Protein AF-A0A9J5XS51-F1 (afdb_monomer_lite)

Secondary structure (DSSP, 8-state):
-HHHHHHHHHHTTHHHHHHHHHHHHHHHSSSS--HHHHHHHHHSHHHHHHHHHHHHHHHHHHHTT-HHHHHHHHHHHHHHHHHHHHHHHHHHTT-TT--HHHHHHHHHHHHHHHHHHHHTS-HHHHHHHHHHHHHHHHTTTS--S-----HHHHHHHTT-

Structure (mmCIF, N/CA/C/O backbone):
data_AF-A0A9J5XS51-F1
#
_entry.id   AF-A0A9J5XS51-F1
#
loop_
_atom_site.group_PDB
_atom_site.id
_atom_site.type_symbol
_atom_site.label_atom_id
_atom_site.label_alt_id
_atom_site.label_comp_id
_atom_site.label_asym_id
_atom_site.label_entity_id
_atom_site.label_seq_id
_atom_site.pdbx_PDB_ins_code
_atom_site.Cartn_x
_atom_site.Cartn_y
_atom_site.Cartn_z
_atom_site.occupancy
_atom_site.B_iso_or_equiv
_atom_site.auth_seq_id
_atom_site.auth_comp_id
_atom_site.auth_asym_id
_atom_site.auth_atom_id
_atom_site.pdbx_PDB_model_num
ATOM 1 N N . MET A 1 1 ? 11.300 -14.440 -21.364 1.00 30.52 1 MET A N 1
ATOM 2 C CA . MET A 1 1 ? 9.828 -14.614 -21.253 1.00 30.52 1 MET A CA 1
ATOM 3 C C . MET A 1 1 ? 9.313 -14.984 -19.854 1.00 30.52 1 MET A C 1
ATOM 5 O O . MET A 1 1 ? 8.220 -14.554 -19.516 1.00 30.52 1 MET A O 1
ATOM 9 N N . VAL A 1 2 ? 10.057 -15.710 -19.004 1.00 26.05 2 VAL A N 1
ATOM 10 C CA . VAL A 1 2 ? 9.573 -16.143 -17.665 1.00 26.05 2 VAL A CA 1
ATOM 11 C C . VAL A 1 2 ? 9.454 -14.998 -16.635 1.00 26.05 2 VAL A C 1
ATOM 13 O O . VAL A 1 2 ? 8.536 -15.003 -15.818 1.00 26.05 2 VAL A O 1
ATOM 16 N N . LYS A 1 3 ? 10.326 -13.977 -16.692 1.00 28.36 3 LYS A N 1
ATOM 17 C CA . LYS A 1 3 ? 10.270 -12.803 -15.790 1.00 28.36 3 LYS A CA 1
ATOM 18 C C . LYS A 1 3 ? 9.009 -11.949 -15.986 1.00 28.36 3 LYS A C 1
ATOM 20 O O . LYS A 1 3 ? 8.419 -11.518 -15.004 1.00 28.36 3 LYS A O 1
ATOM 25 N N . LEU A 1 4 ? 8.565 -11.779 -17.232 1.00 26.30 4 LEU A N 1
ATOM 26 C CA . LEU A 1 4 ? 7.373 -11.002 -17.579 1.00 26.30 4 LEU A CA 1
ATOM 27 C C . LEU A 1 4 ? 6.084 -11.682 -17.094 1.00 26.30 4 LEU A C 1
ATOM 29 O O . LEU A 1 4 ? 5.284 -11.029 -16.440 1.00 26.30 4 LEU A O 1
ATOM 33 N N . LYS A 1 5 ? 5.919 -13.004 -17.277 1.00 26.64 5 LYS A N 1
ATOM 34 C CA . LYS A 1 5 ? 4.744 -13.742 -16.756 1.00 26.64 5 LYS A CA 1
ATOM 35 C C . LYS A 1 5 ? 4.561 -13.605 -15.234 1.00 26.64 5 LYS A C 1
ATOM 37 O O . LYS A 1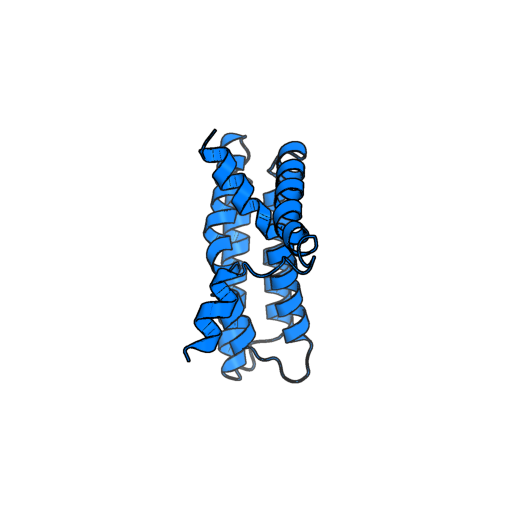 5 ? 3.432 -13.503 -14.765 1.00 26.64 5 LYS A O 1
ATOM 42 N N . LYS A 1 6 ? 5.656 -13.540 -14.462 1.00 30.88 6 LYS A N 1
ATOM 43 C CA . LYS A 1 6 ? 5.608 -13.289 -13.007 1.00 30.88 6 LYS A CA 1
ATOM 44 C C . LYS A 1 6 ? 5.226 -11.851 -12.648 1.00 30.88 6 LYS A C 1
ATOM 46 O O . LYS A 1 6 ? 4.680 -11.655 -11.572 1.00 30.88 6 LYS A O 1
ATOM 51 N N . ILE A 1 7 ? 5.513 -10.871 -13.505 1.00 33.25 7 ILE A N 1
ATOM 52 C CA . ILE A 1 7 ? 5.073 -9.477 -13.333 1.00 33.25 7 ILE A CA 1
ATOM 53 C C . ILE A 1 7 ? 3.584 -9.360 -13.701 1.00 33.25 7 ILE A C 1
ATOM 55 O O . ILE A 1 7 ? 2.820 -8.762 -12.951 1.00 33.25 7 ILE A O 1
ATOM 59 N N . TYR A 1 8 ? 3.141 -10.032 -14.771 1.00 33.28 8 TYR A N 1
ATOM 60 C CA . TYR A 1 8 ? 1.742 -10.030 -15.221 1.00 33.28 8 TYR A CA 1
ATOM 61 C C . TYR A 1 8 ? 0.771 -10.658 -14.208 1.00 33.28 8 TYR A C 1
ATOM 63 O O . TYR A 1 8 ? -0.271 -10.076 -13.931 1.00 33.28 8 TYR A O 1
ATOM 71 N N . CYS A 1 9 ? 1.145 -11.760 -13.546 1.00 33.66 9 CYS A N 1
ATOM 72 C CA . CYS A 1 9 ? 0.347 -12.336 -12.451 1.00 33.66 9 CYS A CA 1
ATOM 73 C C . CYS A 1 9 ? 0.285 -11.434 -11.194 1.00 33.66 9 CYS A C 1
ATOM 75 O O . CYS A 1 9 ? -0.563 -11.633 -10.332 1.00 33.66 9 CYS A O 1
ATOM 77 N N . LYS A 1 10 ? 1.188 -10.449 -11.066 1.00 38.25 10 LYS A N 1
ATOM 78 C CA . LYS A 1 10 ? 1.290 -9.546 -9.904 1.00 38.25 10 LYS A CA 1
ATOM 79 C C . LYS A 1 10 ? 0.592 -8.202 -10.107 1.00 38.25 10 LYS A C 1
ATOM 81 O O . LYS A 1 10 ? 0.203 -7.579 -9.127 1.00 38.25 10 LYS A O 1
ATOM 86 N N . ILE A 1 11 ? 0.419 -7.774 -11.358 1.00 37.94 11 ILE A N 1
ATOM 87 C CA . ILE A 1 11 ? -0.424 -6.623 -11.730 1.00 37.94 11 ILE A CA 1
ATOM 88 C C . ILE A 1 11 ? -1.912 -7.026 -11.726 1.00 37.94 11 ILE A C 1
ATOM 90 O O . ILE A 1 11 ? -2.767 -6.178 -11.486 1.00 37.94 11 ILE A O 1
ATOM 94 N N . SER A 1 12 ? -2.200 -8.337 -11.820 1.00 38.34 12 SER A N 1
ATOM 95 C CA . SER A 1 12 ? -3.522 -8.969 -11.649 1.00 38.34 12 SER A CA 1
ATOM 96 C C . SER A 1 12 ? -4.250 -8.667 -10.330 1.00 38.34 12 SER A C 1
ATOM 98 O O . SER A 1 12 ? -5.338 -9.173 -10.098 1.00 38.34 12 SER A O 1
ATOM 100 N N . GLN A 1 13 ? -3.656 -7.884 -9.434 1.00 47.47 13 GLN A N 1
ATOM 101 C CA . GLN A 1 13 ? -4.224 -7.537 -8.138 1.00 47.47 13 GLN A CA 1
ATOM 102 C C . GLN A 1 13 ? -4.745 -6.103 -8.062 1.00 47.47 13 GLN A C 1
ATOM 104 O O . GLN A 1 13 ? -5.130 -5.679 -6.982 1.00 47.47 13 GLN A O 1
ATOM 109 N N . HIS A 1 14 ? -4.788 -5.354 -9.166 1.00 43.53 14 HIS A N 1
ATOM 110 C CA . HIS A 1 14 ? -5.287 -3.977 -9.156 1.00 43.53 14 HIS A CA 1
ATOM 111 C C . HIS A 1 14 ? -6.718 -3.877 -8.578 1.00 43.53 14 HIS A C 1
ATOM 113 O O . HIS A 1 14 ? -6.954 -3.040 -7.709 1.00 43.53 14 HIS A O 1
ATOM 119 N N . ASP A 1 15 ? -7.616 -4.811 -8.917 1.00 43.31 15 ASP A N 1
ATOM 120 C CA . ASP A 1 15 ? -8.979 -4.857 -8.353 1.00 43.31 15 ASP A CA 1
ATOM 121 C C . ASP A 1 15 ? -9.042 -5.475 -6.955 1.00 43.31 15 ASP A C 1
ATOM 123 O O . ASP A 1 15 ? -9.801 -5.030 -6.099 1.00 43.31 15 ASP A O 1
ATOM 127 N N . ILE A 1 16 ? -8.165 -6.432 -6.656 1.00 47.56 16 ILE A N 1
ATOM 128 C CA . ILE A 1 16 ? -8.000 -6.982 -5.307 1.00 47.56 16 ILE A CA 1
ATOM 129 C C . ILE A 1 16 ? -7.514 -5.908 -4.318 1.00 47.56 16 ILE A C 1
ATOM 131 O O . ILE A 1 16 ? -7.933 -5.902 -3.160 1.00 47.56 16 ILE A O 1
ATOM 135 N N . TYR A 1 17 ? -6.641 -4.996 -4.755 1.00 55.50 17 TYR A N 1
ATOM 13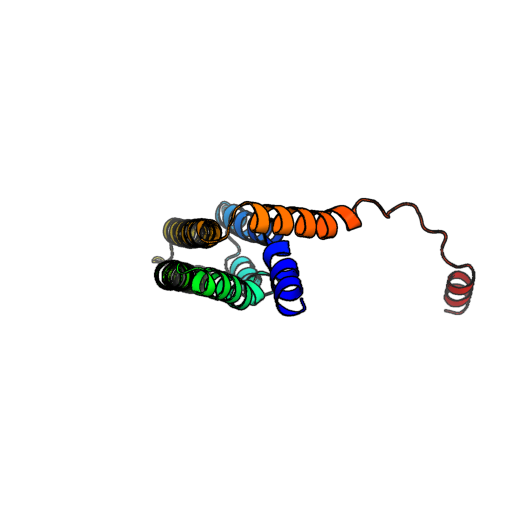6 C CA . TYR A 1 17 ? -6.176 -3.880 -3.941 1.00 55.50 17 TYR A CA 1
ATOM 137 C C . TYR A 1 17 ? -7.272 -2.839 -3.770 1.00 55.50 17 TYR A C 1
ATOM 139 O O . TYR A 1 17 ? -7.448 -2.353 -2.660 1.00 55.50 17 TYR A O 1
ATOM 147 N N . ILE A 1 18 ? -8.059 -2.551 -4.807 1.00 54.19 18 ILE A N 1
ATOM 148 C CA . ILE A 1 18 ? -9.232 -1.677 -4.688 1.00 54.19 18 ILE A CA 1
ATOM 149 C C . ILE A 1 18 ? -10.242 -2.262 -3.692 1.00 54.19 18 ILE A C 1
ATOM 151 O O . ILE A 1 18 ? -10.671 -1.550 -2.791 1.00 54.19 18 ILE A O 1
ATOM 155 N N . ILE A 1 19 ? -10.554 -3.560 -3.771 1.00 50.66 19 ILE A N 1
ATOM 156 C CA . ILE A 1 19 ? -11.444 -4.245 -2.817 1.00 50.66 19 ILE A CA 1
ATOM 157 C C . ILE A 1 19 ? -10.869 -4.193 -1.396 1.00 50.66 19 ILE A C 1
ATOM 159 O O . ILE A 1 19 ? -11.596 -3.919 -0.443 1.00 50.66 19 ILE A O 1
ATOM 163 N N . PHE A 1 20 ? -9.562 -4.408 -1.247 1.00 64.31 20 PHE A N 1
ATOM 164 C CA . PHE A 1 20 ? -8.855 -4.319 0.029 1.00 64.31 20 PHE A CA 1
ATOM 165 C C . PHE A 1 20 ? -8.925 -2.912 0.648 1.00 64.31 20 PHE A C 1
ATOM 167 O O . PHE A 1 20 ? -9.293 -2.768 1.815 1.00 64.31 20 PHE A O 1
ATOM 174 N N . TRP A 1 21 ? -8.608 -1.872 -0.125 1.00 66.69 21 TRP A N 1
ATOM 175 C CA . TRP A 1 21 ? -8.608 -0.485 0.342 1.00 66.69 21 TRP A CA 1
ATOM 176 C C . TRP A 1 21 ? -10.022 0.017 0.630 1.00 66.69 21 TRP A C 1
ATOM 178 O O . TRP A 1 21 ? -10.254 0.595 1.690 1.00 66.69 21 TRP A O 1
ATOM 188 N N . HIS A 1 22 ? -10.976 -0.298 -0.247 1.00 66.19 22 HIS A N 1
ATOM 189 C CA . HIS A 1 22 ? -12.394 0.017 -0.076 1.00 66.19 22 HIS A CA 1
ATOM 190 C C . HIS A 1 22 ? -12.996 -0.669 1.149 1.00 66.19 22 HIS A C 1
ATOM 192 O O . HIS A 1 22 ? -13.781 -0.070 1.882 1.00 66.19 22 HIS A O 1
ATOM 198 N N . PHE A 1 23 ? -12.616 -1.923 1.412 1.00 65.25 23 PHE A N 1
ATOM 199 C CA . PHE A 1 23 ? -13.051 -2.632 2.611 1.00 65.25 23 PHE A CA 1
ATOM 200 C C . PHE A 1 23 ? -12.537 -1.949 3.882 1.00 65.25 23 PHE A C 1
ATOM 202 O O . PHE A 1 23 ? -13.308 -1.765 4.825 1.00 65.25 23 PHE A O 1
ATOM 209 N N . ILE A 1 24 ? -11.253 -1.572 3.924 1.00 69.94 24 ILE A N 1
ATOM 210 C CA . ILE A 1 24 ? -10.677 -0.884 5.087 1.00 69.94 24 ILE A CA 1
ATOM 211 C C . ILE A 1 24 ? -11.346 0.476 5.275 1.00 69.94 24 ILE A C 1
ATOM 213 O O . ILE A 1 24 ? -11.747 0.792 6.390 1.00 69.94 24 ILE A O 1
ATOM 217 N N . GLU A 1 25 ? -11.513 1.252 4.206 1.00 71.19 25 GLU A N 1
ATOM 218 C CA . GLU A 1 25 ? -12.153 2.564 4.264 1.00 71.19 25 GLU A CA 1
ATOM 219 C C . GLU A 1 25 ? -13.587 2.468 4.802 1.00 71.19 25 GLU A C 1
ATOM 221 O O . GLU A 1 25 ? -13.899 3.100 5.810 1.00 71.19 25 GLU A O 1
ATOM 226 N N . LYS A 1 26 ? -14.418 1.578 4.244 1.00 72.88 26 LYS A N 1
ATOM 227 C CA . LYS A 1 26 ? -15.782 1.343 4.744 1.00 72.88 26 LYS A CA 1
ATOM 228 C C . LYS A 1 26 ? -15.821 0.824 6.178 1.00 72.88 26 LYS A C 1
ATOM 230 O O . LYS A 1 26 ? -16.697 1.205 6.949 1.00 72.88 26 LYS A O 1
ATOM 235 N N . SER A 1 27 ? -14.879 -0.037 6.557 1.00 70.81 27 SER A N 1
ATOM 236 C CA . SER A 1 27 ? -14.807 -0.588 7.917 1.00 70.81 27 SER A CA 1
ATOM 237 C C . SER A 1 27 ? -14.404 0.450 8.965 1.00 70.81 27 SER A C 1
ATOM 239 O O . SER A 1 27 ? -14.603 0.208 10.154 1.00 70.81 27 SER A O 1
ATOM 241 N N . LEU A 1 28 ? -13.845 1.590 8.547 1.00 76.88 28 LEU A N 1
ATOM 242 C CA . LEU A 1 28 ? -13.521 2.723 9.413 1.00 76.88 28 LEU A CA 1
ATOM 243 C C . LEU A 1 28 ? -14.671 3.734 9.548 1.00 76.88 28 LEU A C 1
ATOM 245 O O . LEU A 1 28 ? -14.610 4.584 10.428 1.00 76.88 28 LEU A O 1
ATOM 249 N N . GLU A 1 29 ? -15.701 3.657 8.702 1.00 75.94 29 GLU A N 1
ATOM 250 C CA . GLU A 1 29 ? -16.826 4.609 8.675 1.00 75.94 29 GLU A CA 1
ATOM 251 C C . GLU A 1 29 ? -18.019 4.193 9.543 1.00 75.94 29 GLU A C 1
ATOM 253 O O . GLU A 1 29 ? -18.963 4.961 9.706 1.00 75.94 29 GLU A O 1
ATOM 258 N N . VAL A 1 30 ? -17.985 2.988 10.111 1.00 75.94 30 VAL A N 1
ATOM 259 C CA . VAL A 1 30 ? -19.027 2.487 11.016 1.00 75.94 30 VAL A CA 1
ATOM 260 C C . VAL A 1 30 ? -18.822 2.995 12.448 1.00 75.94 30 VAL A C 1
ATOM 262 O O . VAL A 1 30 ? -17.688 3.181 12.882 1.00 75.94 30 VAL A O 1
ATOM 265 N N . ASP A 1 31 ? -19.907 3.135 13.220 1.00 65.12 31 ASP A N 1
ATOM 266 C CA . ASP A 1 31 ? -19.885 3.663 14.602 1.00 65.12 31 ASP A CA 1
ATOM 267 C C . ASP A 1 31 ? -18.928 2.916 15.550 1.00 65.12 31 ASP A C 1
ATOM 269 O O . ASP A 1 31 ? -18.402 3.487 16.507 1.00 65.12 31 ASP A O 1
ATOM 273 N N . GLN A 1 32 ? -18.689 1.625 15.295 1.00 72.50 32 GLN A N 1
ATOM 274 C CA . GLN A 1 32 ? -17.705 0.815 16.016 1.00 72.50 32 GLN A CA 1
ATOM 275 C C . GLN A 1 32 ? -16.808 0.054 15.034 1.00 72.50 32 GLN A C 1
ATOM 277 O O . GLN A 1 32 ? -17.101 -1.098 14.692 1.00 72.50 32 GLN A O 1
ATOM 282 N N . PRO A 1 33 ? -15.701 0.669 14.581 1.00 79.44 33 PRO A N 1
ATOM 283 C CA . PRO A 1 33 ? -14.783 0.025 13.655 1.00 79.44 33 PRO A CA 1
ATOM 284 C C . PRO A 1 33 ? -14.141 -1.216 14.276 1.00 79.44 33 PRO A C 1
ATOM 286 O O . PRO A 1 33 ? -13.585 -1.180 15.380 1.00 79.44 33 PRO A O 1
ATOM 289 N N . LYS A 1 34 ? -14.156 -2.332 13.542 1.00 85.62 34 LYS A N 1
ATOM 290 C CA . LYS A 1 34 ? -13.478 -3.569 13.953 1.00 85.62 34 LYS A CA 1
ATOM 291 C C . LYS A 1 34 ? -11.998 -3.513 13.580 1.00 85.62 34 LYS A C 1
ATOM 293 O O . LYS A 1 34 ? -11.540 -4.191 12.665 1.00 85.62 34 LYS A O 1
ATOM 298 N N . TYR A 1 35 ? -11.226 -2.715 14.320 1.00 87.00 35 TYR A N 1
ATOM 299 C CA . TYR A 1 35 ? -9.803 -2.475 14.034 1.00 87.00 35 TYR A CA 1
ATOM 300 C C . TYR A 1 35 ? -8.958 -3.758 13.932 1.00 87.00 35 TYR A C 1
ATOM 302 O O . TYR A 1 35 ? -8.016 -3.815 13.142 1.00 87.00 35 TYR A O 1
ATOM 310 N N . GLY A 1 36 ? -9.300 -4.800 14.699 1.00 85.19 36 GLY A N 1
ATOM 311 C CA . GLY A 1 36 ? -8.647 -6.111 14.617 1.00 85.19 36 GLY A CA 1
ATOM 312 C C . GLY A 1 36 ? -8.856 -6.811 13.270 1.00 85.19 36 GLY A C 1
ATOM 313 O O . GLY A 1 36 ? -7.903 -7.360 12.721 1.00 85.19 36 GLY A O 1
ATOM 314 N N . ASP A 1 37 ? -10.058 -6.725 12.699 1.00 84.69 37 ASP A N 1
ATOM 315 C CA . ASP A 1 37 ? -10.386 -7.333 11.405 1.00 84.69 37 ASP A CA 1
ATOM 316 C C . ASP A 1 37 ? -9.670 -6.595 10.267 1.00 84.69 37 ASP A C 1
ATOM 318 O O . ASP A 1 37 ? -9.015 -7.229 9.438 1.00 84.69 37 ASP A O 1
ATOM 322 N N . CYS A 1 38 ? -9.675 -5.255 10.293 1.00 83.75 38 CYS A N 1
ATOM 323 C CA . CYS A 1 38 ? -8.896 -4.434 9.358 1.00 83.75 38 CYS A CA 1
ATOM 324 C C . CYS A 1 38 ? -7.405 -4.806 9.394 1.00 83.75 38 CYS A C 1
ATOM 326 O O . CYS A 1 38 ? -6.748 -4.931 8.360 1.00 83.75 38 CYS A O 1
ATOM 328 N N . ARG A 1 39 ? -6.869 -5.035 10.598 1.00 87.81 39 ARG A N 1
ATOM 329 C CA . ARG A 1 39 ? -5.469 -5.406 10.820 1.00 87.81 39 ARG A CA 1
ATOM 330 C C . ARG A 1 39 ? -5.143 -6.820 10.333 1.00 87.81 39 ARG A C 1
ATOM 332 O O . ARG A 1 39 ? -4.042 -7.056 9.832 1.00 87.81 39 ARG A O 1
ATOM 339 N N . ASN A 1 40 ? -6.079 -7.756 10.466 1.00 85.69 40 ASN A N 1
ATOM 340 C CA . ASN A 1 40 ? -5.937 -9.106 9.924 1.00 85.69 40 ASN A CA 1
ATOM 341 C C . ASN A 1 40 ? -5.909 -9.078 8.396 1.00 85.69 40 ASN A C 1
ATOM 343 O O . ASN A 1 40 ? -5.059 -9.726 7.787 1.00 85.69 40 ASN A O 1
ATOM 347 N N . ILE A 1 41 ? -6.776 -8.279 7.778 1.00 81.06 41 ILE A N 1
ATOM 348 C CA . ILE A 1 41 ? -6.837 -8.116 6.323 1.00 81.06 41 ILE A CA 1
ATOM 349 C C . ILE A 1 41 ? -5.551 -7.477 5.789 1.00 81.06 41 ILE A C 1
ATOM 351 O O . ILE A 1 41 ? -4.978 -7.986 4.831 1.00 81.06 41 ILE A O 1
ATOM 355 N N . LEU A 1 42 ? -5.008 -6.458 6.468 1.00 81.69 42 LEU A N 1
ATOM 356 C CA . LEU A 1 42 ? -3.710 -5.844 6.135 1.00 81.69 42 LEU A CA 1
ATOM 357 C C . LEU A 1 42 ? -2.536 -6.843 6.146 1.00 81.69 42 LEU A C 1
ATOM 359 O O . LEU A 1 42 ? -1.557 -6.664 5.424 1.00 81.69 42 LEU A O 1
ATOM 363 N N . ARG A 1 43 ? -2.623 -7.907 6.951 1.00 84.00 43 ARG A N 1
ATOM 364 C CA . ARG A 1 43 ? -1.564 -8.920 7.097 1.00 84.00 43 ARG A CA 1
ATOM 365 C C . ARG A 1 43 ? -1.760 -10.188 6.288 1.00 84.00 43 ARG A C 1
ATOM 367 O O . ARG A 1 43 ? -0.832 -10.993 6.218 1.00 84.00 43 ARG A O 1
ATOM 374 N N . SER A 1 44 ? -2.943 -10.409 5.740 1.00 78.19 44 SER A N 1
ATOM 375 C CA . SER A 1 44 ? -3.310 -11.680 5.125 1.00 78.19 44 SER A CA 1
ATOM 376 C C . SER A 1 44 ? -3.660 -11.507 3.655 1.00 78.19 44 SER A C 1
ATOM 378 O O . SER A 1 44 ? -3.786 -10.395 3.139 1.00 78.19 44 SER A O 1
ATOM 380 N N . GLY A 1 45 ? -3.731 -12.638 2.953 1.00 71.44 45 GLY A N 1
ATOM 381 C CA . GLY A 1 45 ? -4.167 -12.678 1.565 1.00 71.44 45 GLY A CA 1
ATOM 382 C C . GLY A 1 45 ? -3.370 -11.718 0.666 1.00 71.44 45 GLY A C 1
ATOM 383 O O . GLY A 1 45 ? -2.137 -11.677 0.744 1.00 71.44 45 GLY A O 1
ATOM 384 N N . PRO A 1 46 ? -4.037 -10.927 -0.185 1.00 66.75 46 PRO A N 1
ATOM 385 C CA . PRO A 1 46 ? -3.358 -10.077 -1.157 1.00 66.75 46 PRO A CA 1
ATOM 386 C C . PRO A 1 46 ? -2.468 -8.970 -0.596 1.00 66.75 46 PRO A C 1
ATOM 388 O O . PRO A 1 46 ? -1.431 -8.664 -1.196 1.00 66.75 46 PRO A O 1
ATOM 391 N N . ALA A 1 47 ? -2.817 -8.403 0.559 1.00 69.94 47 ALA A N 1
ATOM 392 C CA . ALA A 1 47 ? -2.030 -7.352 1.201 1.00 69.94 47 ALA A CA 1
ATOM 393 C C . ALA A 1 47 ? -0.641 -7.861 1.612 1.00 69.94 47 ALA A C 1
ATOM 395 O O . ALA A 1 47 ? 0.362 -7.176 1.417 1.00 69.94 47 ALA A O 1
ATOM 396 N N . SER A 1 48 ? -0.557 -9.121 2.057 1.00 73.12 48 SER A N 1
ATOM 397 C CA . SER A 1 48 ? 0.723 -9.767 2.378 1.00 73.12 48 SER A CA 1
ATOM 398 C C . SER A 1 48 ? 1.652 -9.879 1.158 1.00 73.12 48 SER A C 1
ATOM 400 O O . SER A 1 48 ? 2.873 -9.747 1.275 1.00 73.12 48 SER A O 1
ATOM 402 N N . SER A 1 49 ? 1.074 -10.054 -0.036 1.00 77.31 49 SER A N 1
ATOM 403 C CA . SER A 1 49 ? 1.819 -10.159 -1.295 1.00 77.31 49 SER A CA 1
ATOM 404 C C . SER A 1 49 ? 2.189 -8.802 -1.910 1.00 77.31 49 SER A C 1
ATOM 406 O O . SER A 1 49 ? 3.166 -8.725 -2.660 1.00 77.31 49 SER A O 1
ATOM 408 N N . LEU A 1 50 ? 1.490 -7.720 -1.534 1.00 81.94 50 LEU A N 1
ATOM 409 C CA . LEU A 1 50 ? 1.694 -6.359 -2.054 1.00 81.94 50 LEU A CA 1
ATOM 410 C C . LEU A 1 50 ? 3.148 -5.922 -1.983 1.00 81.94 50 LEU A C 1
ATOM 412 O O . LEU A 1 50 ? 3.708 -5.483 -2.982 1.00 81.94 50 LEU A O 1
ATOM 416 N N . ARG A 1 51 ? 3.800 -6.146 -0.841 1.00 84.62 51 ARG A N 1
ATOM 417 C CA . ARG A 1 51 ? 5.200 -5.768 -0.621 1.00 84.62 51 ARG A CA 1
ATOM 418 C C . ARG A 1 51 ? 6.159 -6.374 -1.646 1.00 84.62 51 ARG A C 1
ATOM 420 O O . ARG A 1 51 ? 7.115 -5.725 -2.067 1.00 84.62 51 ARG A O 1
ATOM 427 N N . VAL A 1 52 ? 5.934 -7.626 -2.037 1.00 84.00 52 VAL A N 1
ATOM 428 C CA . VAL A 1 52 ? 6.767 -8.322 -3.030 1.00 84.00 52 VAL A CA 1
ATOM 429 C C . VAL A 1 52 ? 6.414 -7.871 -4.451 1.00 84.00 52 VAL A C 1
ATOM 431 O O . VAL A 1 52 ? 7.262 -7.910 -5.346 1.00 84.00 52 VAL A O 1
ATOM 434 N N . ASN A 1 53 ? 5.177 -7.435 -4.667 1.00 83.75 53 ASN A N 1
ATOM 435 C CA . ASN A 1 53 ? 4.665 -7.066 -5.980 1.00 83.75 53 ASN A CA 1
ATOM 436 C C . ASN A 1 53 ? 5.080 -5.651 -6.367 1.00 83.75 53 ASN A C 1
ATOM 438 O O . ASN A 1 53 ? 5.683 -5.480 -7.425 1.00 83.75 53 ASN A O 1
ATOM 442 N N . ILE A 1 54 ? 4.913 -4.673 -5.477 1.00 87.12 54 ILE A N 1
ATOM 443 C CA . ILE A 1 54 ? 5.337 -3.287 -5.728 1.00 87.12 54 ILE A CA 1
ATOM 444 C C . ILE A 1 54 ? 6.855 -3.174 -5.909 1.00 87.12 54 ILE A C 1
ATOM 446 O O . ILE A 1 54 ? 7.325 -2.420 -6.752 1.00 87.12 54 ILE A O 1
ATOM 450 N N . ARG A 1 55 ? 7.647 -4.004 -5.216 1.00 90.81 55 ARG A N 1
ATOM 451 C CA . ARG A 1 55 ? 9.102 -4.070 -5.436 1.00 90.81 55 ARG A CA 1
ATOM 452 C C . ARG A 1 55 ? 9.474 -4.625 -6.804 1.00 90.81 55 ARG A C 1
ATOM 454 O O . ARG A 1 55 ? 10.464 -4.195 -7.384 1.00 90.81 55 ARG A O 1
ATOM 461 N N . ALA A 1 56 ? 8.696 -5.572 -7.326 1.00 88.44 56 ALA A N 1
ATOM 462 C CA . ALA A 1 56 ? 8.911 -6.079 -8.676 1.00 88.44 56 ALA A CA 1
ATOM 463 C C . ALA A 1 56 ? 8.589 -5.007 -9.729 1.00 88.44 56 ALA A C 1
ATOM 465 O O . ALA A 1 56 ? 9.323 -4.889 -10.707 1.00 88.44 56 ALA A O 1
ATOM 466 N N . VAL A 1 57 ? 7.542 -4.207 -9.501 1.00 85.94 57 VAL A N 1
ATOM 467 C CA . VAL A 1 57 ? 7.216 -3.045 -10.342 1.00 85.94 57 VAL A CA 1
ATOM 468 C C . VAL A 1 57 ? 8.335 -2.004 -10.283 1.00 85.94 57 VAL A C 1
ATOM 470 O O . VAL A 1 57 ? 8.798 -1.561 -11.329 1.00 85.94 57 VAL A O 1
ATOM 473 N N . ALA A 1 58 ? 8.848 -1.684 -9.093 1.00 90.25 58 ALA A N 1
ATOM 474 C CA . ALA A 1 58 ? 9.957 -0.743 -8.956 1.00 90.25 58 ALA A CA 1
ATOM 475 C C . ALA A 1 58 ? 11.244 -1.231 -9.630 1.00 90.25 58 ALA A C 1
ATOM 477 O O . ALA A 1 58 ? 11.933 -0.445 -10.272 1.00 90.25 58 ALA A O 1
ATOM 478 N N . GLN A 1 59 ? 11.543 -2.532 -9.562 1.00 90.50 59 GLN A N 1
ATOM 479 C CA . GLN A 1 59 ? 12.675 -3.098 -10.295 1.00 90.50 59 GLN A CA 1
ATOM 480 C C . GLN A 1 59 ? 12.486 -2.977 -11.811 1.00 90.50 59 GLN A C 1
ATOM 482 O O . GLN A 1 59 ? 13.419 -2.610 -12.516 1.00 90.50 59 GLN A O 1
ATOM 487 N N . TYR A 1 60 ? 11.281 -3.252 -12.311 1.00 87.56 60 TYR A N 1
ATOM 488 C CA . TYR A 1 60 ? 10.965 -3.070 -13.726 1.00 87.56 60 TYR A CA 1
ATOM 489 C C . TYR A 1 60 ? 11.141 -1.605 -14.161 1.00 87.56 60 TYR A C 1
ATOM 491 O O . TYR A 1 60 ? 11.755 -1.329 -15.188 1.00 87.56 60 TYR A O 1
ATOM 499 N N . ALA A 1 61 ? 10.667 -0.659 -13.349 1.00 89.38 61 ALA A N 1
ATOM 500 C CA . ALA A 1 61 ? 10.852 0.768 -13.586 1.00 89.38 61 ALA A CA 1
ATOM 501 C C . ALA A 1 61 ? 12.332 1.188 -13.530 1.00 89.38 61 ALA A C 1
ATOM 503 O O . ALA A 1 61 ? 12.767 2.034 -14.312 1.00 89.38 61 ALA A O 1
ATOM 504 N N . ALA A 1 62 ? 13.122 0.578 -12.641 1.00 91.50 62 ALA A N 1
ATOM 505 C CA . ALA A 1 62 ? 14.560 0.805 -12.541 1.00 91.50 62 ALA A CA 1
ATOM 506 C C . ALA A 1 62 ? 15.305 0.375 -13.806 1.00 91.50 62 ALA A C 1
ATOM 508 O O . ALA A 1 62 ? 16.157 1.124 -14.283 1.00 91.50 62 ALA A O 1
ATOM 509 N N . ASP A 1 63 ? 14.928 -0.764 -14.391 1.00 90.25 63 ASP A N 1
ATOM 510 C CA . ASP A 1 63 ? 15.481 -1.235 -15.665 1.00 90.25 63 ASP A CA 1
ATOM 511 C C . ASP A 1 63 ? 15.182 -0.243 -16.817 1.00 90.25 63 ASP A C 1
ATOM 513 O O . ASP A 1 63 ? 15.936 -0.171 -17.785 1.00 90.25 63 ASP A O 1
ATOM 517 N N . GLY A 1 64 ? 14.116 0.561 -16.693 1.00 86.25 64 GLY A N 1
ATOM 518 C CA . GLY A 1 64 ? 13.743 1.651 -17.605 1.00 86.25 64 GLY A CA 1
ATOM 519 C C . GLY A 1 64 ? 14.270 3.046 -17.229 1.00 86.25 64 GLY A C 1
ATOM 520 O O . GLY A 1 64 ? 13.876 4.024 -17.857 1.00 86.25 64 GLY A O 1
ATOM 521 N N . GLY A 1 65 ? 15.132 3.166 -16.210 1.00 90.81 65 GLY A N 1
ATOM 522 C CA . GLY A 1 65 ? 15.743 4.436 -15.785 1.00 90.81 65 GLY A CA 1
ATOM 523 C C . GLY A 1 65 ? 14.995 5.213 -14.691 1.00 90.81 65 GLY A C 1
ATOM 524 O O . GLY A 1 65 ? 15.508 6.216 -14.201 1.00 90.81 65 GLY A O 1
ATOM 525 N N . ASN A 1 66 ? 13.839 4.729 -14.228 1.00 90.56 66 ASN A N 1
ATOM 526 C CA . ASN A 1 66 ? 13.003 5.382 -13.206 1.00 90.56 66 ASN A CA 1
ATOM 527 C C . ASN A 1 66 ? 13.247 4.847 -11.782 1.00 90.56 66 ASN A C 1
ATOM 529 O O . ASN A 1 66 ? 12.397 4.972 -10.904 1.00 90.56 66 ASN A O 1
ATOM 533 N N . GLY A 1 67 ? 14.403 4.226 -11.527 1.00 90.06 67 GLY A N 1
ATOM 534 C CA . GLY A 1 67 ? 14.628 3.468 -10.291 1.00 90.06 67 GLY A CA 1
ATOM 535 C C . GLY A 1 67 ? 14.516 4.310 -9.022 1.00 90.06 67 GLY A C 1
ATOM 536 O O . GLY A 1 67 ? 13.904 3.880 -8.051 1.00 90.06 67 GLY A O 1
ATOM 537 N N . LYS A 1 68 ? 15.059 5.534 -9.028 1.00 94.00 68 LYS A N 1
ATOM 538 C CA . LYS A 1 68 ? 15.062 6.392 -7.835 1.00 94.00 68 LYS A CA 1
ATOM 539 C C . LYS A 1 68 ? 13.646 6.768 -7.383 1.00 94.00 68 LYS A C 1
ATOM 541 O O . LYS A 1 68 ? 13.353 6.640 -6.198 1.00 94.00 68 LYS A O 1
ATOM 546 N N . SER A 1 69 ? 12.791 7.227 -8.298 1.00 93.62 69 SER A N 1
ATOM 547 C CA . SER A 1 69 ? 11.401 7.566 -7.970 1.00 93.62 69 SER A CA 1
ATOM 548 C C . SER A 1 69 ? 10.614 6.315 -7.595 1.00 93.62 69 SER A C 1
ATOM 550 O O . SER A 1 69 ? 9.996 6.290 -6.540 1.00 93.62 69 SER A O 1
ATOM 552 N N . ALA A 1 70 ? 10.740 5.238 -8.373 1.00 93.12 70 ALA A N 1
ATOM 553 C CA . ALA A 1 70 ? 9.982 4.017 -8.136 1.00 93.12 70 ALA A CA 1
ATOM 554 C C . ALA A 1 70 ? 10.290 3.361 -6.775 1.00 93.12 70 ALA A C 1
ATOM 556 O O . ALA A 1 70 ? 9.380 2.913 -6.082 1.00 93.12 70 ALA A O 1
ATOM 557 N N . PHE A 1 71 ? 11.559 3.316 -6.350 1.00 95.06 71 PHE A N 1
ATOM 558 C CA . PHE A 1 71 ? 11.897 2.807 -5.016 1.00 95.06 71 PHE A CA 1
ATOM 559 C C . PHE A 1 71 ? 11.459 3.760 -3.896 1.00 95.06 71 PHE A C 1
ATOM 561 O O . PHE A 1 71 ? 11.003 3.282 -2.860 1.00 95.06 71 PHE A O 1
ATOM 568 N N . SER A 1 72 ? 11.511 5.079 -4.116 1.00 97.12 72 SER A N 1
ATOM 569 C CA . SER A 1 72 ? 10.970 6.063 -3.167 1.00 97.12 72 SER A CA 1
ATOM 570 C C . SER A 1 72 ? 9.463 5.880 -2.957 1.00 97.12 72 SER A C 1
ATOM 572 O O . SER A 1 72 ? 8.996 5.902 -1.820 1.00 97.12 72 SER A O 1
ATOM 574 N N . ASP A 1 73 ? 8.711 5.648 -4.034 1.00 95.06 73 ASP A N 1
ATOM 575 C CA . ASP A 1 73 ? 7.270 5.389 -3.973 1.00 95.06 73 ASP A CA 1
ATOM 576 C C . ASP A 1 73 ? 6.971 4.082 -3.218 1.00 95.06 73 ASP A C 1
ATOM 578 O O . ASP A 1 73 ? 6.059 4.018 -2.392 1.00 95.06 73 ASP A O 1
ATOM 582 N N . VAL A 1 74 ? 7.778 3.034 -3.430 1.00 93.62 74 VAL A N 1
ATOM 583 C CA . VAL A 1 74 ? 7.673 1.785 -2.657 1.00 93.62 74 VAL A CA 1
ATOM 584 C C . VAL A 1 74 ? 7.908 2.026 -1.169 1.00 93.62 74 VAL A C 1
ATOM 586 O O . VAL A 1 74 ? 7.125 1.540 -0.351 1.00 93.62 74 VAL A O 1
ATOM 589 N N . ASP A 1 75 ? 8.959 2.758 -0.807 1.00 96.69 75 ASP A N 1
ATOM 590 C CA . ASP A 1 75 ? 9.282 3.029 0.593 1.00 96.69 75 ASP A CA 1
ATOM 591 C C . ASP A 1 75 ? 8.181 3.857 1.264 1.00 96.69 75 ASP A C 1
ATOM 593 O O . ASP A 1 75 ? 7.771 3.537 2.383 1.00 96.69 75 ASP A O 1
ATOM 597 N N . GLN A 1 76 ? 7.626 4.853 0.568 1.00 96.56 76 GLN A N 1
ATOM 598 C CA . GLN A 1 76 ? 6.500 5.643 1.064 1.00 96.56 76 GLN A CA 1
ATOM 599 C C . GLN A 1 76 ? 5.242 4.783 1.256 1.00 96.56 76 GLN A C 1
ATOM 601 O O . GLN A 1 76 ? 4.591 4.872 2.299 1.00 96.56 76 GLN A O 1
ATOM 606 N N . CYS A 1 77 ? 4.925 3.910 0.296 1.00 92.81 77 CYS A N 1
ATOM 607 C CA . CYS A 1 77 ? 3.782 3.001 0.378 1.00 92.81 77 CYS A CA 1
ATOM 608 C C . CYS A 1 77 ? 3.904 2.038 1.572 1.00 92.81 77 CYS A C 1
ATOM 610 O O . CYS A 1 77 ? 2.975 1.904 2.370 1.00 92.81 77 CYS A O 1
ATOM 612 N N . LEU A 1 78 ? 5.067 1.399 1.739 1.00 92.81 78 LEU A N 1
ATOM 613 C CA . LEU A 1 78 ? 5.316 0.470 2.846 1.00 92.81 78 LEU A CA 1
ATOM 614 C C . LEU A 1 78 ? 5.322 1.171 4.204 1.00 92.81 78 LEU A C 1
ATOM 616 O O . LEU A 1 78 ? 4.714 0.660 5.142 1.00 92.81 78 LEU A O 1
ATOM 620 N N . SER A 1 79 ? 5.939 2.351 4.293 1.00 95.62 79 SER A N 1
ATOM 621 C CA . SER A 1 79 ? 5.927 3.154 5.521 1.00 95.62 79 SER A CA 1
ATOM 622 C C . SER A 1 79 ? 4.500 3.523 5.926 1.00 95.62 79 SER A C 1
ATOM 624 O O . SER A 1 79 ? 4.152 3.453 7.104 1.00 95.62 79 SER A O 1
ATOM 626 N N . ALA A 1 80 ? 3.648 3.857 4.953 1.00 94.31 80 ALA A N 1
ATOM 627 C CA . ALA A 1 80 ? 2.255 4.185 5.217 1.00 94.31 80 ALA A CA 1
ATOM 628 C C . ALA A 1 80 ? 1.436 2.968 5.684 1.00 94.31 80 ALA A C 1
ATOM 630 O O . ALA A 1 80 ? 0.651 3.068 6.627 1.00 94.31 80 ALA A O 1
ATOM 631 N N . LEU A 1 81 ? 1.662 1.794 5.086 1.00 91.19 81 LEU A N 1
ATOM 632 C CA . LEU A 1 81 ? 1.043 0.533 5.517 1.00 91.19 81 LEU A CA 1
ATOM 633 C C . LEU A 1 81 ? 1.458 0.145 6.946 1.00 91.19 81 LEU A C 1
ATOM 635 O O . LEU A 1 81 ? 0.617 -0.273 7.742 1.00 91.19 81 LEU A O 1
ATOM 639 N N . GLU A 1 82 ? 2.735 0.308 7.295 1.00 93.44 82 GLU A N 1
ATOM 640 C CA . GLU A 1 82 ? 3.239 0.082 8.656 1.00 93.44 82 GLU A CA 1
ATOM 641 C C . GLU A 1 82 ? 2.647 1.092 9.655 1.00 93.44 82 GLU A C 1
ATOM 643 O O . GLU A 1 82 ? 2.249 0.721 10.764 1.00 93.44 82 GLU A O 1
ATOM 648 N N . GLY A 1 83 ? 2.510 2.358 9.247 1.00 95.00 83 GLY A N 1
ATOM 649 C CA . GLY A 1 83 ? 1.835 3.397 10.024 1.00 95.00 83 GLY A CA 1
ATOM 650 C C . GLY A 1 83 ? 0.359 3.079 10.277 1.00 95.00 83 GLY A C 1
ATOM 651 O O . GLY A 1 83 ? -0.107 3.172 11.416 1.00 95.00 83 GLY A O 1
ATOM 652 N N . LEU A 1 84 ? -0.366 2.643 9.243 1.00 92.50 84 LEU A N 1
ATOM 653 C CA . LEU A 1 84 ? -1.756 2.202 9.353 1.00 92.50 84 LEU A CA 1
ATOM 654 C C . LEU A 1 84 ? -1.885 1.014 10.310 1.00 92.50 84 LEU A C 1
ATOM 656 O O . LEU A 1 84 ? -2.744 1.031 11.190 1.00 92.50 84 LEU A O 1
ATOM 660 N N . ASP A 1 85 ? -1.011 0.013 10.196 1.00 92.75 85 ASP A N 1
ATOM 661 C CA . ASP A 1 85 ? -1.016 -1.137 11.099 1.00 92.75 85 ASP A CA 1
ATOM 662 C C . ASP A 1 85 ? -0.870 -0.737 12.571 1.00 92.75 85 ASP A C 1
ATOM 664 O O . ASP A 1 85 ? -1.591 -1.232 13.444 1.00 92.75 85 ASP A O 1
ATOM 668 N N . SER A 1 86 ? 0.076 0.166 12.833 1.00 95.19 86 SER A N 1
ATOM 669 C CA . SER A 1 86 ? 0.349 0.687 14.167 1.00 95.19 86 SER A CA 1
ATOM 670 C C . SER A 1 86 ? -0.869 1.420 14.731 1.00 95.19 86 SER A C 1
ATOM 672 O O . SER A 1 86 ? -1.267 1.177 15.873 1.00 95.19 86 SER A O 1
ATOM 674 N N . LEU A 1 87 ? -1.524 2.255 13.916 1.00 95.12 87 LEU A N 1
ATOM 675 C CA . LEU A 1 87 ? -2.753 2.950 14.300 1.00 95.12 87 LEU A CA 1
ATOM 676 C C . LEU A 1 87 ? -3.895 1.974 14.590 1.00 95.12 87 LEU A C 1
ATOM 678 O O . LEU A 1 87 ? -4.546 2.108 15.623 1.00 95.12 87 LEU A O 1
ATOM 682 N N . LEU A 1 88 ? -4.103 0.961 13.744 1.00 91.75 88 LEU A N 1
ATOM 683 C CA . LEU A 1 88 ? -5.124 -0.070 13.957 1.00 91.75 88 LEU A CA 1
ATOM 684 C C . LEU A 1 88 ? -4.879 -0.846 15.259 1.00 91.75 88 LEU A C 1
ATOM 686 O O . LEU A 1 88 ? -5.810 -1.092 16.027 1.00 91.75 88 LEU A O 1
ATOM 690 N N . LEU A 1 89 ? -3.621 -1.195 15.554 1.00 93.94 89 LEU A N 1
ATOM 691 C CA . LEU A 1 89 ? -3.261 -1.842 16.816 1.00 93.94 89 LEU A CA 1
ATOM 692 C C . LEU A 1 89 ? -3.565 -0.940 18.018 1.00 93.94 89 LEU A C 1
ATOM 694 O O . LEU A 1 89 ? -4.166 -1.396 18.990 1.00 93.94 89 LEU A O 1
ATOM 698 N N . ARG A 1 90 ? -3.159 0.329 17.965 1.00 94.50 90 ARG A N 1
ATOM 699 C CA . ARG A 1 90 ? -3.391 1.298 19.045 1.00 94.50 90 ARG A CA 1
ATOM 700 C C . ARG A 1 90 ? -4.884 1.539 19.272 1.00 94.50 90 ARG A C 1
ATOM 702 O O . ARG A 1 90 ? -5.348 1.445 20.406 1.00 94.50 90 ARG A O 1
ATOM 709 N N . ALA A 1 91 ? -5.655 1.721 18.204 1.00 91.44 91 ALA A N 1
ATOM 710 C CA . ALA A 1 91 ? -7.102 1.890 18.281 1.00 91.44 91 ALA A CA 1
ATOM 711 C C . ALA A 1 91 ? -7.813 0.644 18.829 1.00 91.44 91 ALA A C 1
ATOM 713 O O . ALA A 1 91 ? -8.700 0.766 19.672 1.00 91.44 91 ALA A O 1
ATOM 714 N N . SER A 1 92 ? -7.364 -0.568 18.468 1.00 90.44 92 SER A N 1
ATOM 715 C CA . SER A 1 92 ? -7.882 -1.814 19.065 1.00 90.44 92 SER A CA 1
ATOM 716 C C . SER A 1 92 ? -7.667 -1.890 20.585 1.00 90.44 92 SER A C 1
ATOM 718 O O . SER A 1 92 ? -8.435 -2.533 21.297 1.00 90.44 92 SER A O 1
ATOM 720 N N . ARG A 1 93 ? -6.648 -1.187 21.096 1.00 91.88 93 ARG A N 1
ATOM 721 C CA . ARG A 1 93 ? -6.329 -1.054 22.525 1.00 91.88 93 ARG A CA 1
ATOM 722 C C . ARG A 1 93 ? -6.983 0.169 23.179 1.00 91.88 93 ARG A C 1
ATOM 724 O O . ARG A 1 93 ? -6.678 0.454 24.333 1.00 91.88 93 ARG A O 1
ATOM 731 N N . LYS A 1 94 ? -7.886 0.860 22.471 1.00 89.19 94 LYS A N 1
ATOM 732 C CA . LYS A 1 94 ? -8.586 2.076 22.922 1.00 89.19 94 LYS A CA 1
ATOM 733 C C . LYS A 1 94 ? -7.639 3.238 23.262 1.00 89.19 94 LYS A C 1
ATOM 735 O O . LYS A 1 94 ? -7.924 4.034 24.152 1.00 89.19 94 LYS A O 1
ATOM 740 N N . ASP A 1 95 ? -6.510 3.328 22.560 1.00 90.44 95 ASP A N 1
ATOM 741 C CA . ASP A 1 95 ? -5.586 4.462 22.655 1.00 90.44 95 ASP A CA 1
ATOM 742 C C . ASP A 1 95 ? -6.242 5.727 22.056 1.00 90.44 95 ASP A C 1
ATOM 744 O O . ASP A 1 95 ? -6.615 5.710 20.879 1.00 90.44 95 ASP A O 1
ATOM 748 N N . PRO A 1 96 ? -6.374 6.830 22.819 1.00 81.81 96 PRO A N 1
ATOM 749 C CA . PRO A 1 96 ? -7.041 8.050 22.355 1.00 81.81 96 PRO A CA 1
ATOM 750 C C . PRO A 1 96 ? -6.257 8.806 21.271 1.00 81.81 96 PRO A C 1
ATOM 752 O O . PRO A 1 96 ? -6.822 9.640 20.572 1.00 81.81 96 PRO A O 1
ATOM 755 N N . GLY A 1 97 ? -4.961 8.530 21.108 1.00 84.56 97 GLY A N 1
ATOM 756 C CA . GLY A 1 97 ? -4.113 9.121 20.076 1.00 84.56 97 GLY A CA 1
ATOM 757 C C . GLY A 1 97 ? -4.133 8.365 18.745 1.00 84.56 97 GLY A C 1
ATOM 758 O O . GLY A 1 97 ? -3.298 8.656 17.887 1.00 84.56 97 GLY A O 1
ATOM 759 N N . ALA A 1 98 ? -5.002 7.365 18.580 1.00 89.81 98 ALA A N 1
ATOM 760 C CA . ALA A 1 98 ? -5.223 6.667 17.317 1.00 89.81 98 ALA A CA 1
ATOM 761 C C . ALA A 1 98 ? -6.575 7.090 16.726 1.00 89.81 98 ALA A C 1
ATOM 763 O O . ALA A 1 98 ? -7.608 6.494 17.023 1.00 89.81 98 ALA A O 1
ATOM 764 N N . SER A 1 99 ? -6.565 8.139 15.901 1.00 90.44 99 SER A N 1
ATOM 765 C CA . SER A 1 99 ? -7.774 8.645 15.248 1.00 90.44 99 SER A CA 1
ATOM 766 C C . SER A 1 99 ? -8.028 7.974 13.899 1.00 90.44 99 SER A C 1
ATOM 768 O O . SER A 1 99 ? -7.095 7.584 13.190 1.00 90.44 99 SER A O 1
ATOM 770 N N . ILE A 1 100 ? -9.307 7.895 13.521 1.00 87.69 100 ILE A N 1
ATOM 771 C CA . ILE A 1 100 ? -9.737 7.444 12.191 1.00 87.69 100 ILE A CA 1
ATOM 772 C C . ILE A 1 100 ? -9.138 8.345 11.102 1.00 87.69 100 ILE A C 1
ATOM 774 O O . ILE A 1 100 ? -8.666 7.837 10.089 1.00 87.69 100 ILE A O 1
ATOM 778 N N . ASP A 1 101 ? -9.048 9.657 11.338 1.00 89.25 101 ASP A N 1
ATOM 779 C CA . ASP A 1 101 ? -8.447 10.604 10.388 1.00 89.25 101 ASP A CA 1
ATOM 780 C C . ASP A 1 101 ? -6.985 10.271 10.082 1.00 89.25 101 ASP A C 1
ATOM 782 O O . ASP A 1 101 ? -6.566 10.285 8.925 1.00 89.25 101 ASP A O 1
ATOM 786 N N . SER A 1 102 ? -6.208 9.899 11.105 1.00 91.12 102 SER A N 1
ATOM 787 C CA . SER A 1 102 ? -4.825 9.458 10.904 1.00 91.12 102 SER A CA 1
ATOM 788 C C . SER A 1 102 ? -4.758 8.154 10.107 1.00 91.12 102 SER A C 1
ATOM 790 O O . SER A 1 102 ? -3.861 7.996 9.285 1.00 91.12 102 SER A O 1
ATOM 792 N N . MET A 1 103 ? -5.708 7.231 10.292 1.00 90.06 103 MET A N 1
ATOM 793 C CA . MET A 1 103 ? -5.773 5.997 9.497 1.00 90.06 103 MET A CA 1
ATOM 794 C C . MET A 1 103 ? -6.113 6.293 8.034 1.00 90.06 103 MET A C 1
ATOM 796 O O . MET A 1 103 ? -5.424 5.802 7.141 1.00 90.06 103 MET A O 1
ATOM 800 N N . LYS A 1 104 ? -7.114 7.146 7.784 1.00 86.62 104 LYS A N 1
ATOM 801 C CA . LYS A 1 104 ? -7.481 7.598 6.434 1.00 86.62 104 LYS A CA 1
ATOM 802 C C . LYS A 1 104 ? -6.311 8.305 5.743 1.00 86.62 104 LYS A C 1
ATOM 804 O O . LYS A 1 104 ? -6.031 8.025 4.581 1.00 86.62 104 LYS A O 1
ATOM 809 N N . ALA A 1 105 ? -5.556 9.133 6.466 1.00 89.00 105 ALA A N 1
ATOM 810 C CA . ALA A 1 105 ? -4.356 9.776 5.932 1.00 89.00 105 ALA A CA 1
ATOM 811 C C . ALA A 1 105 ? -3.273 8.765 5.505 1.00 89.00 105 ALA A C 1
ATOM 813 O O . ALA A 1 105 ? -2.650 8.940 4.454 1.00 89.00 105 ALA A O 1
ATOM 814 N N . GLN A 1 106 ? -3.070 7.684 6.270 1.00 91.44 106 GLN A N 1
ATOM 815 C CA . GLN A 1 106 ? -2.147 6.610 5.879 1.00 91.44 106 GLN A CA 1
ATOM 816 C C . GLN A 1 106 ? -2.631 5.864 4.626 1.00 91.44 106 GLN A C 1
ATOM 818 O O . GLN A 1 106 ? -1.830 5.599 3.732 1.00 91.44 106 GLN A O 1
ATOM 823 N N . ILE A 1 107 ? -3.936 5.585 4.516 1.00 85.75 107 ILE A N 1
ATOM 824 C CA . ILE A 1 107 ? -4.537 4.960 3.323 1.00 85.75 107 ILE A CA 1
ATOM 825 C C . ILE A 1 107 ? -4.297 5.827 2.082 1.00 85.75 107 ILE A C 1
ATOM 827 O O . ILE A 1 107 ? -3.747 5.348 1.093 1.00 85.75 107 ILE A O 1
ATOM 831 N N . VAL A 1 108 ? -4.631 7.119 2.153 1.00 86.38 108 VAL A N 1
ATOM 832 C CA . VAL A 1 108 ? -4.422 8.071 1.050 1.00 86.38 108 VAL A CA 1
ATOM 833 C C . VAL A 1 108 ? -2.945 8.150 0.661 1.00 86.38 108 VAL A C 1
ATOM 835 O O . VAL A 1 108 ? -2.612 8.137 -0.522 1.00 86.38 108 VAL A O 1
ATOM 838 N N . THR A 1 109 ? -2.041 8.174 1.643 1.00 89.75 109 THR A N 1
ATOM 839 C CA . THR A 1 109 ? -0.594 8.190 1.387 1.00 89.75 109 THR A CA 1
ATOM 840 C C . THR A 1 109 ? -0.140 6.932 0.645 1.00 89.75 109 THR A C 1
ATOM 842 O O . THR A 1 109 ? 0.599 7.034 -0.335 1.00 89.75 109 THR A O 1
ATOM 845 N N . ALA A 1 110 ? -0.604 5.753 1.068 1.00 87.81 110 ALA A N 1
ATOM 846 C CA . ALA A 1 110 ? -0.267 4.490 0.422 1.00 87.81 110 ALA A CA 1
ATOM 847 C C . ALA A 1 110 ? -0.815 4.401 -1.013 1.00 87.81 110 ALA A C 1
ATOM 849 O O . ALA A 1 110 ? -0.099 3.944 -1.906 1.00 87.81 110 ALA A O 1
ATOM 850 N N . LEU A 1 111 ? -2.049 4.867 -1.241 1.00 84.00 111 LEU A N 1
ATOM 851 C CA . LEU A 1 111 ? -2.686 4.907 -2.561 1.00 84.00 111 LEU A CA 1
ATOM 852 C C . LEU A 1 111 ? -1.967 5.861 -3.520 1.00 84.00 111 LEU A C 1
ATOM 854 O O . LEU A 1 111 ? -1.671 5.477 -4.649 1.00 84.00 111 LEU A O 1
ATOM 858 N N . ASN A 1 112 ? -1.621 7.067 -3.067 1.00 85.62 112 ASN A N 1
ATOM 859 C CA . ASN A 1 112 ? -0.900 8.046 -3.885 1.00 85.62 112 ASN A CA 1
ATOM 860 C C . ASN A 1 112 ? 0.499 7.554 -4.278 1.00 85.62 112 ASN A C 1
ATOM 862 O O . ASN A 1 112 ? 0.944 7.773 -5.407 1.00 85.62 112 ASN A O 1
ATOM 866 N N . ALA A 1 113 ? 1.188 6.874 -3.359 1.00 90.44 113 ALA A N 1
ATOM 867 C CA . ALA A 1 113 ? 2.482 6.264 -3.634 1.00 90.44 113 ALA A CA 1
ATOM 868 C C . ALA A 1 113 ? 2.354 5.118 -4.653 1.00 90.44 113 ALA A C 1
ATOM 870 O O . ALA A 1 113 ? 3.155 5.012 -5.578 1.00 90.44 113 ALA A O 1
ATOM 871 N N . LEU A 1 114 ? 1.306 4.295 -4.542 1.00 86.81 114 LEU A N 1
ATOM 872 C CA . LEU A 1 114 ? 1.039 3.231 -5.507 1.00 86.81 114 LEU A CA 1
ATOM 873 C C . LEU A 1 114 ? 0.708 3.784 -6.904 1.00 86.81 114 LEU A C 1
ATOM 875 O O . LEU A 1 114 ? 1.245 3.289 -7.892 1.00 86.81 114 LEU A O 1
ATOM 879 N N . ASP A 1 115 ? -0.124 4.822 -6.995 1.00 85.44 115 ASP A N 1
ATOM 880 C CA . ASP A 1 115 ? -0.450 5.492 -8.261 1.00 85.44 115 ASP A CA 1
ATOM 881 C C . ASP A 1 115 ? 0.799 6.108 -8.914 1.00 85.44 115 ASP A C 1
ATOM 883 O O . ASP A 1 115 ? 1.038 5.947 -10.112 1.00 85.44 115 ASP A O 1
ATOM 887 N N . SER A 1 116 ? 1.656 6.746 -8.112 1.00 89.62 116 SER A N 1
ATOM 888 C CA . SER A 1 116 ? 2.934 7.304 -8.576 1.00 89.62 116 SER A CA 1
ATOM 889 C C . SER A 1 116 ? 3.874 6.216 -9.097 1.00 89.62 116 SER A C 1
ATOM 891 O O . SER A 1 116 ? 4.410 6.347 -10.200 1.00 89.62 116 SER A O 1
ATOM 893 N N . LEU A 1 117 ? 3.966 5.086 -8.389 1.00 88.00 117 LEU A N 1
ATOM 894 C CA . LEU A 1 117 ? 4.732 3.926 -8.831 1.00 88.00 117 LEU A CA 1
ATOM 895 C C . LEU A 1 117 ? 4.209 3.379 -10.166 1.00 88.00 117 LEU A C 1
ATOM 897 O O . LEU A 1 117 ? 4.999 3.075 -11.058 1.00 88.00 117 LEU A O 1
ATOM 901 N N . LEU A 1 118 ? 2.893 3.257 -10.341 1.00 85.12 118 LEU A N 1
ATOM 902 C CA . LEU A 1 118 ? 2.308 2.719 -11.572 1.00 85.12 118 LEU A CA 1
ATOM 903 C C . LEU A 1 118 ? 2.539 3.628 -12.784 1.00 85.12 118 LEU A C 1
ATOM 905 O O . LEU A 1 118 ? 2.714 3.116 -13.888 1.00 85.12 118 LEU A O 1
ATOM 909 N N . LYS A 1 119 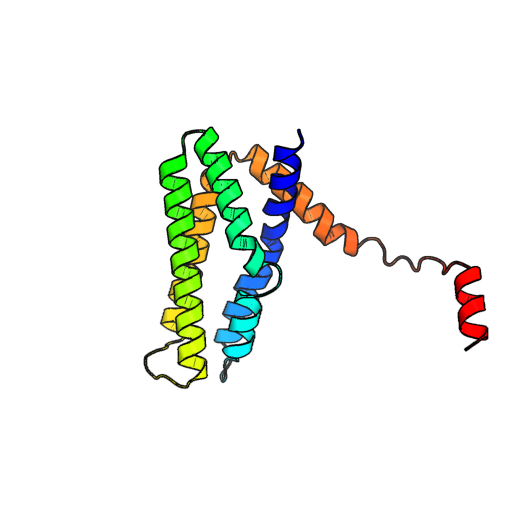? 2.642 4.950 -12.592 1.00 87.38 119 LYS A N 1
ATOM 910 C CA . LYS A 1 119 ? 3.017 5.898 -13.661 1.00 87.38 119 LYS A CA 1
ATOM 911 C C . LYS A 1 119 ? 4.438 5.693 -14.185 1.00 87.38 119 LYS A C 1
ATOM 913 O O . LYS A 1 119 ? 4.751 6.159 -15.277 1.00 87.38 119 LYS A O 1
ATOM 918 N N . THR A 1 120 ? 5.300 5.000 -13.438 1.00 87.06 120 THR A N 1
ATOM 919 C CA . THR A 1 120 ? 6.655 4.656 -13.904 1.00 87.06 120 THR A CA 1
ATOM 920 C C . THR A 1 120 ? 6.669 3.498 -14.908 1.00 87.06 120 THR A C 1
ATOM 922 O O . THR A 1 120 ? 7.688 3.271 -15.565 1.00 87.06 120 THR A O 1
ATOM 925 N N . VAL A 1 121 ? 5.549 2.780 -15.045 1.00 82.25 121 VAL A N 1
ATOM 926 C CA . VAL A 1 121 ? 5.364 1.677 -15.991 1.00 82.25 121 VAL A CA 1
ATOM 927 C C . VAL A 1 121 ? 4.748 2.219 -17.289 1.00 82.25 121 VAL A C 1
ATOM 929 O O . VAL A 1 121 ? 3.767 2.960 -17.227 1.00 82.25 121 VAL A O 1
ATOM 932 N N . PRO A 1 122 ? 5.263 1.843 -18.477 1.00 84.31 122 PRO A N 1
ATOM 933 C CA . PRO A 1 122 ? 4.655 2.215 -19.752 1.00 84.31 122 PRO A CA 1
ATOM 934 C C . PRO A 1 122 ? 3.181 1.800 -19.843 1.00 84.31 122 PRO A C 1
ATOM 936 O O . PRO A 1 122 ? 2.803 0.700 -19.429 1.00 84.31 122 PRO A O 1
ATOM 939 N N . ALA A 1 123 ? 2.355 2.675 -20.420 1.00 79.56 123 ALA A N 1
ATOM 940 C CA . ALA A 1 123 ? 0.904 2.500 -20.465 1.00 79.56 123 ALA A CA 1
ATOM 941 C C . ALA A 1 123 ? 0.474 1.203 -21.170 1.00 79.56 123 ALA A C 1
ATOM 943 O O . ALA A 1 123 ? -0.439 0.534 -20.696 1.00 79.56 123 ALA A O 1
ATOM 944 N N . ASP A 1 124 ? 1.170 0.794 -22.234 1.00 78.12 124 ASP A N 1
ATOM 945 C CA . ASP A 1 124 ? 0.862 -0.432 -22.979 1.00 78.12 124 ASP A CA 1
ATOM 946 C C . ASP A 1 124 ? 1.124 -1.704 -22.151 1.00 78.12 124 ASP A C 1
ATOM 948 O O . ASP A 1 124 ? 0.427 -2.711 -22.285 1.00 78.12 124 ASP A O 1
ATOM 952 N N . VAL A 1 125 ? 2.131 -1.670 -21.275 1.00 79.06 125 VAL A N 1
ATOM 953 C CA . VAL A 1 125 ? 2.455 -2.768 -20.359 1.00 79.06 125 VAL A CA 1
ATOM 954 C C . VAL A 1 125 ? 1.443 -2.822 -19.223 1.00 79.06 125 VAL A C 1
ATOM 956 O O . VAL A 1 125 ? 1.006 -3.914 -18.852 1.00 79.06 125 VAL A O 1
ATOM 959 N N . LEU A 1 126 ? 1.048 -1.659 -18.702 1.00 73.25 126 LEU A N 1
ATOM 960 C CA . LEU A 1 126 ? 0.027 -1.545 -17.668 1.00 73.25 126 LEU A CA 1
ATOM 961 C C . LEU A 1 126 ? -1.345 -2.014 -18.176 1.00 73.25 126 LEU A C 1
ATOM 963 O O . LEU A 1 126 ? -2.012 -2.779 -17.488 1.00 73.25 126 LEU A O 1
ATOM 967 N N . GLU A 1 127 ? -1.740 -1.621 -19.387 1.00 74.19 127 GLU A N 1
ATOM 968 C CA . GLU A 1 127 ? -3.000 -2.017 -20.028 1.00 74.19 127 GLU A CA 1
ATOM 969 C C . GLU A 1 127 ? -3.062 -3.528 -20.285 1.00 74.19 127 GLU A C 1
ATOM 971 O O . GLU A 1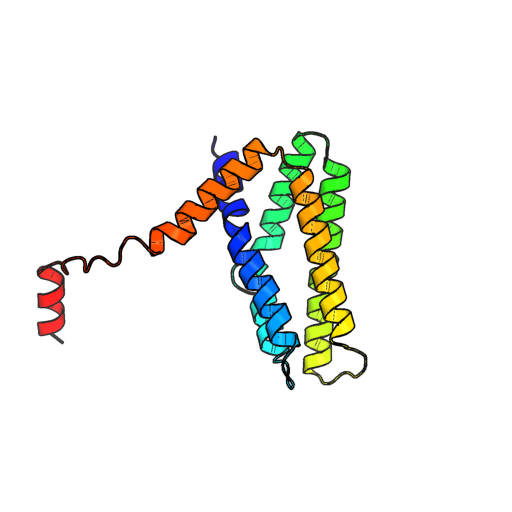 127 ? -4.038 -4.179 -19.918 1.00 74.19 127 GLU A O 1
ATOM 976 N N . LYS A 1 128 ? -1.977 -4.126 -20.797 1.00 73.25 128 LYS A N 1
ATOM 977 C CA . LYS A 1 128 ? -1.858 -5.593 -20.896 1.00 73.25 128 LYS A CA 1
ATOM 978 C C . LYS A 1 128 ? -1.956 -6.263 -19.526 1.00 73.25 128 LYS A C 1
ATOM 980 O O . LYS A 1 128 ? -2.563 -7.321 -19.402 1.00 73.25 128 LYS A O 1
ATOM 985 N N . GLY A 1 129 ? -1.353 -5.660 -18.501 1.00 68.50 129 GLY A N 1
ATOM 986 C CA . GLY A 1 129 ? -1.448 -6.132 -17.121 1.00 68.50 129 GLY A CA 1
ATOM 987 C C . GLY A 1 129 ? -2.883 -6.139 -16.597 1.00 68.50 129 GLY A C 1
ATOM 988 O O . GLY A 1 129 ? -3.285 -7.132 -15.998 1.00 68.50 129 GLY A O 1
ATOM 989 N N . LYS A 1 130 ? -3.649 -5.077 -16.871 1.00 67.81 130 LYS A N 1
ATOM 990 C CA . LYS A 1 130 ? -5.074 -4.968 -16.526 1.00 67.81 130 LYS A CA 1
ATOM 991 C C . LYS A 1 130 ? -5.921 -5.992 -17.276 1.00 67.81 130 LYS A C 1
ATOM 993 O O . LYS A 1 130 ? -6.595 -6.777 -16.640 1.00 67.81 130 LYS A O 1
ATOM 998 N N . SER A 1 131 ? -5.777 -6.105 -18.595 1.00 68.19 131 SER A N 1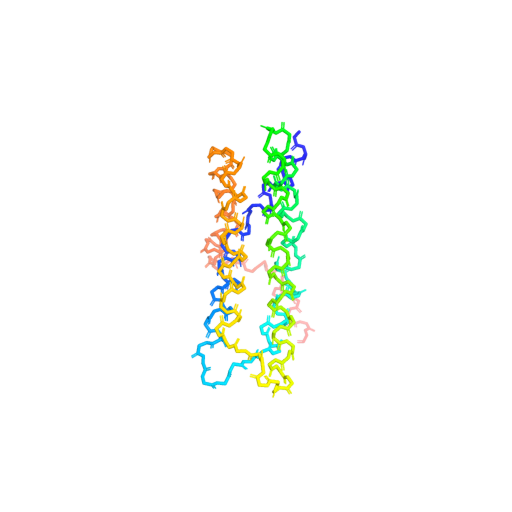
ATOM 999 C CA . SER A 1 131 ? -6.534 -7.094 -19.380 1.00 68.19 131 SER A CA 1
ATOM 1000 C C . SER A 1 131 ? -6.304 -8.539 -18.908 1.00 68.19 131 SER A C 1
ATOM 1002 O O . SER A 1 131 ? -7.242 -9.333 -18.837 1.00 68.19 131 SER A O 1
ATOM 1004 N N . VAL A 1 132 ? -5.065 -8.884 -18.536 1.00 66.00 132 VAL A N 1
ATOM 1005 C CA . VAL A 1 132 ? -4.771 -10.189 -17.929 1.00 66.00 132 VAL A CA 1
ATOM 1006 C C . VAL A 1 132 ? -5.413 -10.303 -16.545 1.00 66.00 132 VAL A C 1
ATOM 1008 O O . VAL A 1 132 ? -5.954 -11.360 -16.241 1.00 66.00 132 VAL A O 1
ATOM 1011 N N . ALA A 1 133 ? -5.388 -9.245 -15.728 1.00 61.31 133 ALA A N 1
ATOM 1012 C CA . ALA A 1 133 ? -6.070 -9.200 -14.433 1.00 61.31 133 ALA A CA 1
ATOM 1013 C C . ALA A 1 133 ? -7.556 -9.524 -14.562 1.00 61.31 133 ALA A C 1
ATOM 1015 O O . ALA A 1 133 ? -8.043 -10.465 -13.938 1.00 61.31 133 ALA A O 1
ATOM 1016 N N . ASP A 1 134 ? -8.229 -8.771 -15.425 1.00 60.62 134 ASP A N 1
ATOM 1017 C CA . ASP A 1 134 ? -9.664 -8.831 -15.654 1.00 60.62 134 ASP A CA 1
ATOM 1018 C C . ASP A 1 134 ? -10.063 -10.248 -16.079 1.00 60.62 134 ASP A C 1
ATOM 1020 O O . ASP A 1 134 ? -11.034 -10.800 -15.573 1.00 60.62 134 ASP A O 1
ATOM 1024 N N . SER A 1 135 ? -9.246 -10.909 -16.909 1.00 64.12 135 SER A N 1
ATOM 1025 C CA . SER A 1 135 ? -9.500 -12.299 -17.301 1.00 64.12 135 SER A CA 1
ATOM 1026 C C . SER A 1 135 ? -9.523 -13.282 -16.126 1.00 64.12 135 SER A C 1
ATOM 1028 O O . SER A 1 135 ? -10.274 -14.242 -16.183 1.00 64.12 135 SER A O 1
ATOM 1030 N N . TYR A 1 136 ? -8.772 -13.058 -15.041 1.00 56.72 136 TYR A N 1
ATOM 1031 C CA . TYR A 1 136 ? -8.844 -13.921 -13.853 1.00 56.72 136 TYR A CA 1
ATOM 1032 C C . TYR A 1 136 ? -10.044 -13.601 -12.955 1.00 56.72 136 TYR A C 1
ATOM 1034 O O . TYR A 1 136 ? -10.550 -14.505 -12.295 1.00 56.72 136 TYR A O 1
ATOM 1042 N N . PHE A 1 137 ? -10.495 -12.344 -12.911 1.00 52.31 137 PHE A N 1
ATOM 1043 C CA . PHE A 1 137 ? -11.661 -11.945 -12.114 1.00 52.31 137 PHE A CA 1
ATOM 1044 C C . PHE A 1 137 ? -12.977 -12.349 -12.772 1.00 52.31 137 PHE A C 1
ATOM 1046 O O . PHE A 1 137 ? -13.854 -12.884 -12.101 1.00 52.31 137 PHE A O 1
ATOM 1053 N N . PHE A 1 138 ? -13.088 -12.144 -14.084 1.00 49.25 138 PHE A N 1
ATOM 1054 C CA . PHE A 1 138 ? -14.308 -12.414 -14.839 1.00 49.25 138 PHE A CA 1
ATOM 1055 C C . PHE A 1 138 ? -14.369 -13.837 -15.413 1.00 49.25 138 PHE A C 1
ATOM 1057 O O . PHE A 1 138 ? -15.459 -14.302 -15.730 1.00 49.25 138 PHE A O 1
ATOM 1064 N N . ALA A 1 139 ? -13.263 -14.598 -15.451 1.00 50.12 139 ALA A N 1
ATOM 1065 C CA . ALA A 1 139 ? -13.330 -16.037 -15.758 1.00 50.12 139 ALA A CA 1
ATOM 1066 C C . ALA A 1 139 ? -14.117 -16.848 -14.712 1.00 50.12 139 ALA A C 1
ATOM 1068 O O . ALA A 1 139 ? -14.498 -17.979 -14.989 1.00 50.12 139 ALA A O 1
ATOM 1069 N N . GLY A 1 140 ? -14.369 -16.290 -13.521 1.00 44.28 140 GLY A N 1
ATOM 1070 C CA . GLY A 1 140 ? -15.243 -16.899 -12.516 1.00 44.28 140 GLY A CA 1
ATOM 1071 C C . GLY A 1 140 ? -16.737 -16.609 -12.705 1.00 44.28 140 GLY A C 1
ATOM 1072 O O . GLY A 1 140 ? -17.547 -17.251 -12.043 1.00 44.28 140 GLY A O 1
ATOM 1073 N N . GLU A 1 141 ? -17.119 -15.666 -13.576 1.00 43.19 141 GLU A N 1
ATOM 1074 C CA . GLU A 1 141 ? -18.530 -15.313 -13.816 1.00 43.19 141 GLU A CA 1
ATOM 1075 C C . GLU A 1 141 ? -19.139 -16.032 -15.035 1.00 43.19 141 GLU A C 1
ATOM 1077 O O . GLU A 1 141 ? -20.362 -16.104 -15.139 1.00 43.19 141 GLU A O 1
ATOM 1082 N N . GLU A 1 142 ? -18.326 -16.633 -15.913 1.00 43.53 142 GLU A N 1
ATOM 1083 C CA . GLU A 1 142 ? -18.803 -17.342 -17.116 1.00 43.53 142 GLU A CA 1
ATOM 1084 C C . GLU A 1 142 ? -18.847 -18.879 -17.016 1.00 43.53 142 GLU A C 1
ATOM 1086 O O . GLU A 1 142 ? -19.200 -19.523 -18.000 1.00 43.53 142 GLU A O 1
ATOM 1091 N N . ASP A 1 143 ? -18.603 -19.489 -15.848 1.00 39.91 143 ASP A N 1
ATOM 1092 C CA . ASP A 1 143 ? -18.744 -20.952 -15.694 1.00 39.91 143 ASP A CA 1
ATOM 1093 C C . ASP A 1 143 ? -19.528 -21.377 -14.444 1.00 39.91 143 ASP A C 1
ATOM 1095 O O . ASP A 1 143 ? -19.135 -22.229 -13.650 1.00 39.91 143 ASP A O 1
ATOM 1099 N N . VAL A 1 144 ? -20.704 -20.766 -14.280 1.00 38.59 144 VAL A N 1
ATOM 1100 C CA . VAL A 1 144 ? -21.831 -21.423 -13.600 1.00 38.59 144 VAL A CA 1
ATOM 1101 C C . VAL A 1 144 ? -22.931 -21.718 -14.620 1.00 38.59 144 VAL A C 1
ATOM 1103 O O . VAL A 1 144 ? -24.122 -21.530 -14.372 1.00 38.59 144 VAL A O 1
ATOM 1106 N N . ALA A 1 145 ? -22.550 -22.223 -15.795 1.00 36.31 145 ALA A N 1
ATOM 1107 C CA . ALA A 1 145 ? -23.401 -23.237 -16.394 1.00 36.31 145 ALA A CA 1
ATOM 1108 C C . ALA A 1 145 ? -23.393 -24.421 -15.410 1.00 36.31 145 ALA A C 1
ATOM 1110 O O . ALA A 1 145 ? -22.333 -24.738 -14.873 1.00 36.31 145 ALA A O 1
ATOM 1111 N N . PRO A 1 146 ? -24.532 -25.061 -15.097 1.00 39.62 146 PRO A N 1
ATOM 1112 C CA . PRO A 1 146 ? -24.522 -26.255 -14.269 1.00 39.62 146 PRO A CA 1
ATOM 1113 C C . PRO A 1 146 ? -23.768 -27.342 -15.040 1.00 39.62 146 PRO A C 1
ATOM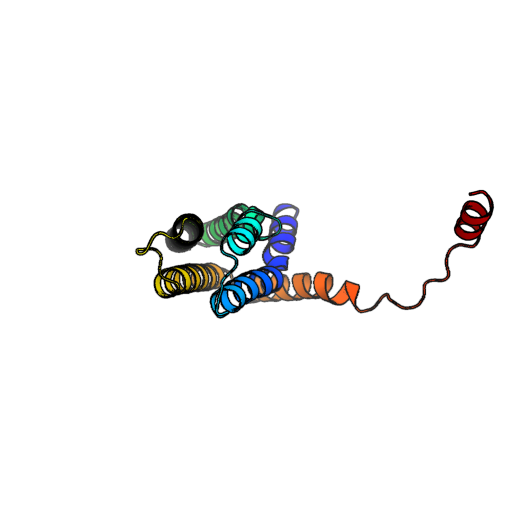 1115 O O . PRO A 1 146 ? -24.361 -28.066 -15.846 1.00 39.62 146 PRO A O 1
ATOM 1118 N N . GLU A 1 147 ? -22.449 -27.417 -14.844 1.00 42.06 147 GLU A N 1
ATOM 1119 C CA . GLU A 1 147 ? -21.641 -28.507 -15.346 1.00 42.06 147 GLU A CA 1
ATOM 1120 C C . GLU A 1 147 ? -22.251 -29.781 -14.786 1.00 42.06 147 GLU A C 1
ATOM 1122 O O . GLU A 1 147 ? -22.449 -29.980 -13.583 1.00 42.06 147 GLU A O 1
ATOM 1127 N N . ARG A 1 148 ? -22.663 -30.611 -15.733 1.00 48.97 148 ARG A N 1
ATOM 1128 C CA . ARG A 1 148 ? -23.192 -31.940 -15.518 1.00 48.97 148 ARG A CA 1
ATOM 1129 C C . ARG A 1 148 ? -22.167 -32.694 -14.683 1.00 48.97 148 ARG A C 1
ATOM 1131 O O . ARG A 1 148 ? -21.158 -33.130 -15.222 1.00 48.97 148 ARG A O 1
ATOM 1138 N N . LEU A 1 149 ? -22.450 -32.822 -13.387 1.00 43.00 149 LEU A N 1
ATOM 1139 C CA . LEU A 1 149 ? -21.707 -33.681 -12.475 1.00 43.00 149 LEU A CA 1
ATOM 1140 C C . LEU A 1 149 ? -21.438 -35.016 -13.174 1.00 43.00 149 LEU A C 1
ATOM 1142 O O . LEU A 1 149 ? -22.383 -35.678 -13.621 1.00 43.00 149 LEU A O 1
ATOM 1146 N N . ASP A 1 150 ? -20.157 -35.358 -13.287 1.00 54.44 150 ASP A N 1
ATOM 1147 C CA . ASP A 1 150 ? -19.678 -36.624 -13.825 1.00 54.44 150 ASP A CA 1
ATOM 1148 C C . ASP A 1 150 ? -20.465 -37.777 -13.162 1.00 54.44 150 ASP A C 1
ATOM 1150 O O . ASP A 1 150 ? -20.564 -37.806 -11.927 1.00 54.44 150 ASP A O 1
ATOM 1154 N N . PRO A 1 151 ? -21.100 -38.694 -13.919 1.00 58.03 151 PRO A N 1
ATOM 1155 C CA . PRO A 1 151 ? -21.918 -39.766 -13.352 1.00 58.03 151 PRO A CA 1
ATOM 1156 C C . PRO A 1 151 ? -21.194 -40.621 -12.302 1.00 58.03 151 PRO A C 1
ATOM 1158 O O . PRO A 1 151 ? -21.856 -41.213 -11.449 1.00 58.03 151 PRO A O 1
ATOM 1161 N N . GLU A 1 152 ? -19.860 -40.665 -12.334 1.00 57.44 152 GLU A N 1
ATOM 1162 C CA . GLU A 1 152 ? -19.038 -41.380 -11.352 1.00 57.44 152 GLU A CA 1
ATOM 1163 C C . GLU A 1 152 ? -19.034 -40.715 -9.964 1.00 57.44 152 GLU A C 1
ATOM 1165 O O . GLU A 1 152 ? -19.043 -41.418 -8.953 1.00 57.44 152 GLU A O 1
ATOM 1170 N N . LEU A 1 153 ? -19.131 -39.381 -9.870 1.00 55.62 153 LEU A N 1
ATOM 1171 C CA . LEU A 1 153 ? -19.186 -38.676 -8.579 1.00 55.62 153 LEU A CA 1
ATOM 1172 C C . LEU A 1 153 ? -20.498 -38.943 -7.827 1.00 55.62 153 LEU A C 1
ATOM 1174 O O . LEU A 1 153 ? -20.495 -39.070 -6.603 1.00 55.62 153 LEU A O 1
ATOM 1178 N N . LYS A 1 154 ? -21.611 -39.128 -8.551 1.00 54.94 154 LYS A N 1
ATOM 1179 C CA . LYS A 1 154 ? -22.909 -39.491 -7.950 1.00 54.94 154 LYS A CA 1
ATOM 1180 C C . LYS A 1 154 ? -22.926 -40.891 -7.337 1.00 54.94 154 LYS A C 1
ATOM 1182 O O . LYS A 1 154 ? -23.721 -41.145 -6.437 1.00 54.94 154 LYS A O 1
ATOM 1187 N N . GLN A 1 155 ? -22.082 -41.808 -7.811 1.00 58.00 155 GLN A N 1
ATOM 1188 C CA . GLN A 1 155 ? -22.025 -43.159 -7.245 1.00 58.00 155 GLN A CA 1
ATOM 1189 C C . GLN A 1 155 ? -21.310 -43.191 -5.890 1.00 58.00 155 GLN A C 1
ATOM 1191 O O . GLN A 1 155 ? -21.649 -44.018 -5.048 1.00 58.00 155 GLN A O 1
ATOM 1196 N N . LEU A 1 156 ? -20.376 -42.268 -5.646 1.00 56.72 156 LEU A N 1
ATOM 1197 C CA . LEU A 1 156 ? -19.645 -42.177 -4.379 1.00 56.72 156 LEU A CA 1
ATOM 1198 C C . LEU A 1 156 ? -20.496 -41.604 -3.235 1.00 56.72 156 LEU A C 1
ATOM 1200 O O . LEU A 1 156 ? -20.348 -42.048 -2.100 1.00 56.72 156 LEU A O 1
ATOM 1204 N N . GLU A 1 157 ? -21.438 -40.700 -3.520 1.00 56.25 157 GLU A N 1
ATOM 1205 C CA . GLU A 1 157 ? -22.402 -40.206 -2.518 1.00 56.25 157 GLU A CA 1
ATOM 1206 C C . GLU A 1 157 ? -23.435 -41.264 -2.103 1.00 56.25 157 GLU A C 1
ATOM 1208 O O . GLU A 1 157 ? -23.996 -41.183 -1.018 1.00 56.25 157 GLU A O 1
ATOM 1213 N N . SER A 1 158 ? -23.668 -42.290 -2.928 1.00 58.84 158 SER A N 1
ATOM 1214 C CA . SER A 1 158 ? -24.589 -43.389 -2.604 1.00 58.84 158 SER A CA 1
ATOM 1215 C C . SER A 1 158 ? -24.008 -44.405 -1.605 1.00 58.84 158 SER A C 1
ATOM 1217 O O . SER A 1 158 ? -24.724 -45.328 -1.209 1.00 58.84 158 SER A O 1
ATOM 1219 N N . ILE A 1 159 ? -22.723 -44.297 -1.251 1.00 65.38 159 ILE A N 1
ATOM 1220 C CA . ILE A 1 159 ? -22.005 -45.269 -0.405 1.00 65.38 159 ILE A CA 1
ATOM 1221 C C . ILE A 1 159 ? -21.716 -44.707 1.005 1.00 65.38 159 ILE A C 1
ATOM 1223 O O . ILE A 1 159 ? -21.247 -45.450 1.868 1.00 65.38 159 ILE A O 1
ATOM 1227 N N . LEU A 1 160 ? -22.031 -43.433 1.270 1.00 45.22 160 LEU A N 1
ATOM 1228 C CA . LEU A 1 160 ? -21.897 -42.802 2.590 1.00 45.22 160 LEU A CA 1
ATOM 1229 C C . LEU A 1 160 ? -23.229 -42.729 3.343 1.00 45.22 160 LEU A C 1
ATOM 1231 O O . LEU A 1 160 ? -24.221 -42.246 2.757 1.00 45.22 160 LEU A O 1
#

pLDDT: mean 73.28, std 19.96, range [26.05, 97.12]

InterPro domains:
  IPR057202 Domain of unknown function DUF7880 [PF25306] (24-132)

Sequence (160 aa):
MVKLKKIYCKISQHDIYIIFWHFIEKSLEVDQPKYGDCRNILRSGPASSLRVNIRAVAQYAADGGNGKSAFSDVDQCLSALEGLDSLLLRASRKDPGASIDSMKAQIVTALNALDSLLKTVPADVLEKGKSVADSYFFAGEEDVAPERLDPELKQLESIL

Organism: Solanum commersonii (NCBI:txid4109)

Radius of gyration: 20.08 Å; chains: 1; bounding box: 40×56×46 Å

Foldseek 3Di:
DVLLVVLLVLLLCPVVVVVLLVVLLVLLPDPDRPLVVNLVSCCDDSNVCNLVNLVSLLVVLVVVVNNVLSVVLSVQLVVLSVQLNVLSVCVVVVNPPRDSVSNVVSSVRNVVSSVSSVVSDDPVSSVSSVVSSVCVVCVVVPPPPVPDPDPVVVVVVVVD